Protein AF-A0A952NH79-F1 (afdb_monomer)

Foldseek 3Di:
DDDDDDDPPDDPPPPFPWDWDWDDDPFKIKIKIWGFADPDALVCLVVCQLPPPQWDWAAFPVNQWTKTKGDDPGTIIIMIMGGDDDPAWDDDPFWIKGKGFLVRCVVSRGNPVSQVFRKDKDADPQGWIKIWHDDDRIIIIITGGD

Mean predicted aligned error: 7.77 Å

Radius of gyration: 17.88 Å; Cα contacts (8 Å, |Δi|>4): 304; chains: 1; bounding box: 33×71×34 Å

Solvent-accessible surface area (backbone atoms only — not comparable to full-atom values): 8262 Å² total; per-residue (Å²): 139,89,82,86,82,81,81,80,76,76,80,80,76,76,70,73,66,43,47,43,45,55,46,69,50,96,74,32,40,37,38,41,39,37,43,59,59,90,72,90,50,66,63,53,58,56,47,49,32,42,41,86,71,53,57,46,83,49,66,42,93,85,67,31,38,37,39,43,35,37,58,49,103,56,31,29,39,39,40,40,36,38,31,78,40,98,83,46,33,49,74,54,101,43,32,39,39,35,54,44,50,48,81,70,40,41,87,61,52,41,40,67,78,77,36,63,78,38,72,50,77,48,61,24,97,78,53,19,37,38,36,44,34,43,56,93,66,26,46,34,37,40,37,38,45,101

Nearest PDB structures (foldseek):
  7c5z-assembly1_A  TM=4.002E-01  e=7.287E-01  Sprivivirus cyprinus
  8co5-assembly1_A-2  TM=5.116E-01  e=2.486E+00  Agrobacterium fabrum str. C58
  6cbi-assembly2_B  TM=1.982E-01  e=1.458E+00  Homo sapiens

Structure (mmCIF, N/CA/C/O backbone):
data_AF-A0A952NH79-F1
#
_entry.id   AF-A0A952NH79-F1
#
loop_
_atom_site.group_PDB
_atom_site.id
_atom_site.type_symbol
_atom_site.label_atom_id
_atom_site.label_alt_id
_atom_site.label_comp_id
_atom_site.label_asym_id
_atom_site.label_entity_id
_atom_site.label_seq_id
_atom_site.pdbx_PDB_ins_code
_atom_site.Cartn_x
_atom_site.Cartn_y
_atom_site.Cartn_z
_atom_site.occupancy
_atom_site.B_iso_or_equiv
_atom_site.auth_seq_id
_atom_site.auth_comp_id
_atom_site.auth_asym_id
_atom_site.auth_atom_id
_atom_site.pdbx_PDB_model_num
ATOM 1 N N . MET A 1 1 ? 12.007 56.546 14.826 1.00 40.19 1 MET A N 1
ATOM 2 C CA . MET A 1 1 ? 11.303 56.083 13.611 1.00 40.19 1 MET A CA 1
ATOM 3 C C . MET A 1 1 ? 11.411 54.570 13.564 1.00 40.19 1 MET A C 1
ATOM 5 O O . MET A 1 1 ? 12.480 54.056 13.274 1.00 40.19 1 MET A O 1
ATOM 9 N N . LEU A 1 2 ? 10.345 53.880 13.973 1.00 46.44 2 LEU A N 1
ATOM 10 C CA . LEU A 1 2 ? 10.200 52.427 13.871 1.00 46.44 2 LEU A CA 1
ATOM 11 C C . LEU A 1 2 ? 9.514 52.133 12.535 1.00 46.44 2 LEU A C 1
ATOM 13 O O . LEU A 1 2 ? 8.420 52.645 12.311 1.00 46.44 2 LEU A O 1
ATOM 17 N N . LEU A 1 3 ? 10.115 51.311 11.678 1.00 45.19 3 LEU A N 1
ATOM 18 C CA . LEU A 1 3 ? 9.412 50.724 10.539 1.00 45.19 3 LEU A CA 1
ATOM 19 C C . LEU A 1 3 ? 9.881 49.274 10.367 1.00 45.19 3 LEU A C 1
ATOM 21 O O . LEU A 1 3 ? 10.777 48.973 9.587 1.00 45.19 3 LEU A O 1
ATOM 25 N N . SER A 1 4 ? 9.291 48.375 11.154 1.00 50.50 4 SER A N 1
ATOM 26 C CA . SER A 1 4 ? 9.427 46.931 10.965 1.00 50.50 4 SER A CA 1
ATOM 27 C C . SER A 1 4 ? 8.319 46.469 10.021 1.00 50.50 4 SER A C 1
ATOM 29 O O . SER A 1 4 ? 7.186 46.259 10.448 1.00 50.50 4 SER A O 1
ATOM 31 N N . ALA A 1 5 ? 8.627 46.346 8.730 1.00 52.06 5 ALA A N 1
ATOM 32 C CA . ALA A 1 5 ? 7.740 45.718 7.756 1.00 52.06 5 ALA A CA 1
ATOM 33 C C . ALA A 1 5 ? 7.937 44.195 7.812 1.00 52.06 5 ALA A C 1
ATOM 35 O O . ALA A 1 5 ? 8.909 43.659 7.283 1.00 52.06 5 ALA A O 1
ATOM 36 N N . LEU A 1 6 ? 7.027 43.501 8.497 1.00 58.16 6 LEU A N 1
ATOM 37 C CA . LEU A 1 6 ? 6.978 42.043 8.547 1.00 58.16 6 LEU A CA 1
ATOM 38 C C . LEU A 1 6 ? 6.268 41.540 7.279 1.00 58.16 6 LEU A C 1
ATOM 40 O O . LEU A 1 6 ? 5.043 41.584 7.181 1.00 58.16 6 LEU A O 1
ATOM 44 N N . VAL A 1 7 ? 7.036 41.105 6.282 1.00 53.62 7 VAL A N 1
ATOM 45 C CA . VAL A 1 7 ? 6.494 40.472 5.073 1.00 53.62 7 VAL A CA 1
ATOM 46 C C . VAL A 1 7 ? 6.122 39.032 5.425 1.00 53.62 7 VAL A C 1
ATOM 48 O O . VAL A 1 7 ? 6.985 38.159 5.492 1.00 53.62 7 VAL A O 1
ATOM 51 N N . LEU A 1 8 ? 4.834 38.771 5.661 1.00 53.53 8 LEU A N 1
ATOM 52 C CA . LEU A 1 8 ? 4.303 37.410 5.635 1.00 53.53 8 LEU A CA 1
ATOM 53 C C . LEU A 1 8 ? 4.282 36.934 4.179 1.00 53.53 8 LEU A C 1
ATOM 55 O O . LEU A 1 8 ? 3.337 37.200 3.438 1.00 53.53 8 LEU A O 1
ATOM 59 N N . VAL A 1 9 ? 5.331 36.226 3.765 1.00 57.19 9 VAL A N 1
ATOM 60 C CA . VAL A 1 9 ? 5.289 35.422 2.542 1.00 57.19 9 VAL A CA 1
ATOM 61 C C . VAL A 1 9 ? 4.359 34.248 2.831 1.00 57.19 9 VAL A C 1
ATOM 63 O O . VAL A 1 9 ? 4.720 33.305 3.533 1.00 57.19 9 VAL A O 1
ATOM 66 N N . GLY A 1 10 ? 3.118 34.360 2.359 1.00 49.06 10 GLY A N 1
ATOM 67 C CA . GLY A 1 10 ? 2.123 33.306 2.466 1.00 49.06 10 GLY A CA 1
ATOM 68 C C . GLY A 1 10 ? 2.631 32.048 1.774 1.00 49.06 10 GLY A C 1
ATOM 69 O O . GLY A 1 10 ? 2.805 32.030 0.557 1.00 49.06 10 GLY A O 1
ATOM 70 N N . ALA A 1 11 ? 2.861 30.992 2.550 1.00 49.56 11 ALA A N 1
ATOM 71 C CA . ALA A 1 11 ? 3.030 29.661 2.003 1.00 49.56 11 ALA A CA 1
ATOM 72 C C . ALA A 1 11 ? 1.713 29.282 1.315 1.00 49.56 11 ALA A C 1
ATOM 74 O O . ALA A 1 11 ? 0.723 28.964 1.976 1.00 49.56 11 ALA A O 1
ATOM 75 N N . GLN A 1 12 ? 1.679 29.355 -0.016 1.00 43.94 12 GLN A N 1
ATOM 76 C CA . GLN A 1 12 ? 0.630 28.706 -0.787 1.00 43.94 12 GLN A CA 1
ATOM 77 C C . GLN A 1 12 ? 0.847 27.202 -0.641 1.00 43.94 12 GLN A C 1
ATOM 79 O O . GLN A 1 12 ? 1.578 26.577 -1.404 1.00 43.94 12 GLN A O 1
ATOM 84 N N . ALA A 1 13 ? 0.253 26.626 0.402 1.00 44.41 13 ALA A N 1
ATOM 85 C CA . ALA A 1 13 ? 0.059 25.195 0.493 1.00 44.41 13 ALA A CA 1
ATOM 86 C C . ALA A 1 13 ? -0.925 24.815 -0.618 1.00 44.41 13 ALA A C 1
ATOM 88 O O . ALA A 1 13 ? -2.141 24.839 -0.430 1.00 44.41 13 ALA A O 1
ATOM 89 N N . PHE A 1 14 ? -0.396 24.518 -1.803 1.00 43.16 14 PHE A N 1
ATOM 90 C CA . PHE A 1 14 ? -1.133 23.770 -2.806 1.00 43.16 14 PHE A CA 1
ATOM 91 C C . PHE A 1 14 ? -1.370 22.387 -2.207 1.00 43.16 14 PHE A C 1
ATOM 93 O O . PHE A 1 14 ? -0.505 21.516 -2.243 1.00 43.16 14 PHE A O 1
ATOM 100 N N . ALA A 1 15 ? -2.521 22.224 -1.555 1.00 45.47 15 ALA A N 1
ATOM 101 C CA . ALA A 1 15 ? -2.996 20.918 -1.154 1.00 45.47 15 ALA A CA 1
ATOM 102 C C . ALA A 1 15 ? -3.092 20.084 -2.431 1.00 45.47 15 ALA A C 1
ATOM 104 O O . ALA A 1 15 ? -3.843 20.438 -3.344 1.00 45.47 15 ALA A O 1
ATOM 105 N N . ALA A 1 16 ? -2.304 19.014 -2.510 1.00 51.41 16 ALA A N 1
ATOM 106 C CA . ALA A 1 16 ? -2.517 17.996 -3.517 1.00 51.41 16 ALA A CA 1
ATOM 107 C C . ALA A 1 16 ? -4.007 17.621 -3.488 1.00 51.41 16 ALA A C 1
ATOM 109 O O . ALA A 1 16 ? -4.595 17.465 -2.412 1.00 51.41 16 ALA A O 1
ATOM 110 N N . TRP A 1 17 ? -4.643 17.575 -4.660 1.00 61.34 17 TRP A N 1
ATOM 111 C CA . TRP A 1 17 ? -6.037 17.152 -4.821 1.00 61.34 17 TRP A CA 1
ATOM 112 C C . TRP A 1 17 ? -6.144 15.639 -4.623 1.00 61.34 17 TRP A C 1
ATOM 114 O O . TRP A 1 17 ? -6.557 14.890 -5.506 1.00 61.34 17 TRP A O 1
ATOM 124 N N . ASP A 1 18 ? -5.736 15.188 -3.449 1.00 67.88 18 ASP A N 1
ATOM 125 C CA . ASP A 1 18 ? -5.820 13.801 -3.062 1.00 67.88 18 ASP A CA 1
ATOM 126 C C . ASP A 1 18 ? -7.251 13.536 -2.653 1.00 67.88 18 ASP A C 1
ATOM 128 O O . ASP A 1 18 ? -7.745 14.060 -1.649 1.00 67.88 18 ASP A O 1
ATOM 132 N N . SER A 1 19 ? -7.933 12.682 -3.402 1.00 84.00 19 SER A N 1
ATOM 133 C CA . SER A 1 19 ? -9.157 12.092 -2.889 1.00 84.00 19 SER A CA 1
ATOM 134 C C . SER A 1 19 ? -8.787 10.762 -2.252 1.00 84.00 19 SER A C 1
ATOM 136 O O . SER A 1 19 ? -8.612 9.777 -2.966 1.00 84.00 19 SER A O 1
ATOM 138 N N . VAL A 1 20 ? -8.669 10.725 -0.924 1.00 93.31 20 VAL A N 1
ATOM 139 C CA . VAL A 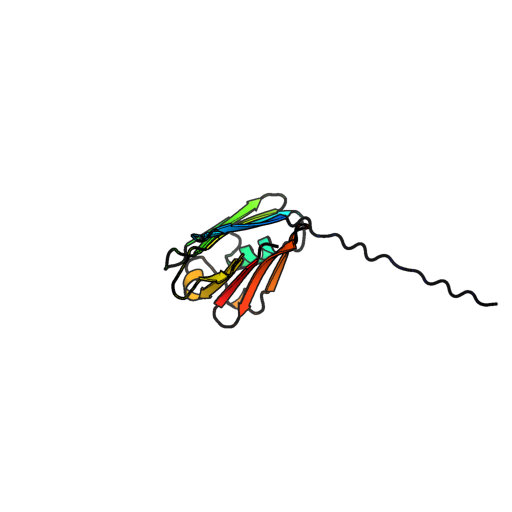1 20 ? -8.709 9.467 -0.165 1.00 93.31 20 VAL A CA 1
ATOM 140 C C . VAL A 1 20 ? -10.112 9.257 0.396 1.00 93.31 20 VAL A C 1
ATOM 142 O O . VAL A 1 20 ? -10.743 10.197 0.875 1.00 93.31 20 VAL A O 1
ATOM 145 N N . ALA A 1 21 ? -10.618 8.032 0.337 1.00 94.62 21 ALA A N 1
ATOM 146 C CA . ALA A 1 21 ? -11.867 7.641 0.975 1.00 94.62 21 ALA A CA 1
ATOM 147 C C . ALA A 1 21 ? -11.688 6.289 1.660 1.00 94.62 21 ALA A C 1
ATOM 149 O O . ALA A 1 21 ? -11.322 5.308 1.011 1.00 94.62 21 ALA A O 1
ATOM 150 N N . VAL A 1 22 ? -11.970 6.237 2.964 1.00 95.56 22 VAL A N 1
ATOM 151 C CA . VAL A 1 22 ? -11.910 5.000 3.750 1.00 95.56 22 VAL A CA 1
ATOM 152 C C . VAL A 1 22 ? -13.332 4.525 4.036 1.00 95.56 22 VAL A C 1
ATOM 154 O O . VAL A 1 22 ? -14.147 5.218 4.661 1.00 95.56 22 VAL A O 1
ATOM 157 N N . PHE A 1 23 ? -13.640 3.318 3.577 1.00 95.00 23 PHE A N 1
ATOM 158 C CA . PHE A 1 23 ? -14.897 2.624 3.812 1.00 95.00 23 PHE A CA 1
ATOM 159 C C . PHE A 1 23 ? -14.655 1.487 4.792 1.00 95.00 23 PHE A C 1
ATOM 161 O O . PHE A 1 23 ? -14.002 0.499 4.464 1.00 95.00 23 PHE A O 1
ATOM 168 N N . HIS A 1 24 ? -15.216 1.630 5.987 1.00 93.06 24 HIS A N 1
ATOM 169 C CA . HIS A 1 24 ? -15.124 0.625 7.033 1.00 93.06 24 HIS A CA 1
ATOM 170 C C . HIS A 1 24 ? -16.412 -0.198 7.123 1.00 93.06 24 HIS A C 1
ATOM 172 O O . HIS A 1 24 ? -17.524 0.353 7.114 1.00 93.06 24 HIS A O 1
ATOM 178 N N . ARG A 1 25 ? -16.247 -1.514 7.233 1.00 90.88 25 ARG A N 1
ATOM 179 C CA . ARG A 1 25 ? -17.260 -2.500 7.608 1.00 90.88 25 ARG A CA 1
ATOM 180 C C . ARG A 1 25 ? -16.601 -3.580 8.485 1.00 90.88 25 ARG A C 1
ATOM 182 O O . ARG A 1 25 ? -15.400 -3.809 8.325 1.00 90.88 25 ARG A O 1
ATOM 189 N N . PRO A 1 26 ? -17.354 -4.277 9.354 1.00 87.62 26 PRO A N 1
ATOM 190 C CA . PRO A 1 26 ? -16.810 -5.382 10.150 1.00 87.62 26 PRO A CA 1
ATOM 191 C C . PRO A 1 26 ? -16.114 -6.4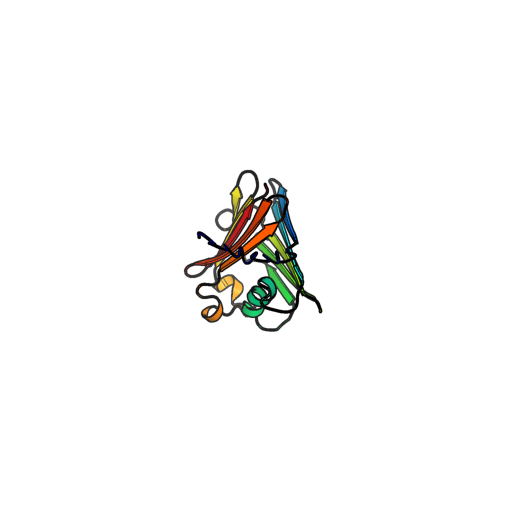57 9.303 1.00 87.62 26 PRO A C 1
ATOM 193 O O . PRO A 1 26 ? -15.099 -7.012 9.706 1.00 87.62 26 PRO A O 1
ATOM 196 N N . GLU A 1 27 ? -16.636 -6.718 8.106 1.00 91.06 27 GLU A N 1
ATOM 197 C CA . GLU A 1 27 ? -16.148 -7.753 7.199 1.00 91.06 27 GLU A CA 1
ATOM 198 C C . GLU A 1 27 ? -15.088 -7.277 6.196 1.00 91.06 27 GLU A C 1
ATOM 200 O O . GLU A 1 27 ? -14.519 -8.107 5.488 1.00 91.06 27 GLU A O 1
ATOM 205 N N . LYS A 1 28 ? -14.835 -5.963 6.078 1.00 93.69 28 LYS A N 1
ATOM 206 C CA . LYS A 1 28 ? -13.823 -5.412 5.158 1.00 93.69 28 LYS A CA 1
ATOM 207 C C . LYS A 1 28 ? -13.517 -3.935 5.391 1.00 93.69 28 LYS A C 1
ATOM 209 O O . LYS A 1 28 ? -14.399 -3.139 5.707 1.00 93.69 28 LYS A O 1
ATOM 214 N N . ASN A 1 29 ? -12.287 -3.544 5.078 1.00 95.50 29 ASN A N 1
ATOM 215 C CA . ASN A 1 29 ? -11.921 -2.149 4.859 1.00 95.50 29 ASN A CA 1
ATOM 216 C C . ASN A 1 29 ? -11.564 -1.945 3.385 1.00 95.50 29 ASN A C 1
ATOM 218 O O . ASN A 1 29 ? -10.839 -2.747 2.798 1.00 95.50 29 ASN A O 1
ATOM 222 N N . ILE A 1 30 ? -12.079 -0.876 2.783 1.00 97.19 30 ILE A N 1
ATOM 223 C CA . ILE A 1 30 ? -11.723 -0.469 1.422 1.00 97.19 30 ILE A CA 1
ATOM 224 C C . ILE A 1 30 ? -11.191 0.954 1.478 1.00 97.19 30 ILE A C 1
ATOM 226 O O . ILE A 1 30 ? -11.827 1.827 2.066 1.00 97.19 30 ILE A O 1
ATOM 230 N N . VAL A 1 31 ? -10.048 1.185 0.846 1.00 97.38 31 VAL A N 1
ATOM 231 C CA . VAL A 1 31 ? -9.462 2.510 0.678 1.00 97.38 31 VAL A CA 1
ATOM 232 C C . VAL A 1 31 ? -9.381 2.817 -0.805 1.00 97.38 31 VAL A C 1
ATOM 234 O O . VAL A 1 31 ? -8.813 2.041 -1.570 1.00 97.38 31 VAL A O 1
ATOM 237 N N . LEU A 1 32 ? -9.962 3.943 -1.202 1.00 96.75 32 LEU A N 1
ATOM 238 C CA . LEU A 1 32 ? -9.842 4.489 -2.549 1.00 96.75 32 LEU A CA 1
ATOM 239 C C . LEU A 1 32 ? -8.949 5.715 -2.489 1.00 96.75 32 LEU A C 1
ATOM 241 O O . LEU A 1 32 ? -9.176 6.585 -1.649 1.00 96.75 32 LEU A O 1
ATOM 245 N N . ILE A 1 33 ? -7.963 5.782 -3.373 1.00 95.12 33 ILE A N 1
ATOM 246 C CA . ILE A 1 33 ? -7.073 6.930 -3.512 1.00 95.12 33 ILE A CA 1
ATOM 247 C C . ILE A 1 33 ? -7.060 7.313 -4.979 1.00 95.12 33 ILE A C 1
ATOM 249 O O . ILE A 1 33 ? -6.775 6.470 -5.823 1.00 95.12 33 ILE A O 1
ATOM 253 N N . ASN A 1 34 ? -7.345 8.574 -5.272 1.00 92.31 34 ASN A N 1
ATOM 254 C CA . ASN A 1 34 ? -7.033 9.160 -6.566 1.00 92.31 34 ASN A CA 1
ATOM 255 C C . ASN A 1 34 ? -6.125 10.354 -6.334 1.00 92.31 34 ASN A C 1
ATOM 257 O O . ASN A 1 34 ? -6.402 11.194 -5.475 1.00 92.31 34 ASN A O 1
ATOM 261 N N . GLU A 1 35 ? -5.067 10.414 -7.123 1.00 90.88 35 GLU A N 1
ATOM 262 C CA . GLU A 1 35 ? -4.117 11.509 -7.142 1.00 90.88 35 GLU A CA 1
ATOM 263 C C . GLU A 1 35 ? -4.077 12.058 -8.566 1.00 90.88 35 GLU A C 1
ATOM 265 O O . GLU A 1 35 ? -3.975 11.294 -9.527 1.00 90.88 35 GLU A O 1
ATOM 270 N N . ARG A 1 36 ? -4.208 13.377 -8.714 1.00 88.12 36 ARG A N 1
ATOM 271 C CA . ARG A 1 36 ? -4.128 14.066 -10.006 1.00 88.12 36 ARG A CA 1
ATOM 272 C C . ARG A 1 36 ? -2.966 15.041 -10.007 1.00 88.12 36 ARG A C 1
ATOM 274 O O . ARG A 1 36 ? -2.708 15.691 -8.996 1.00 88.1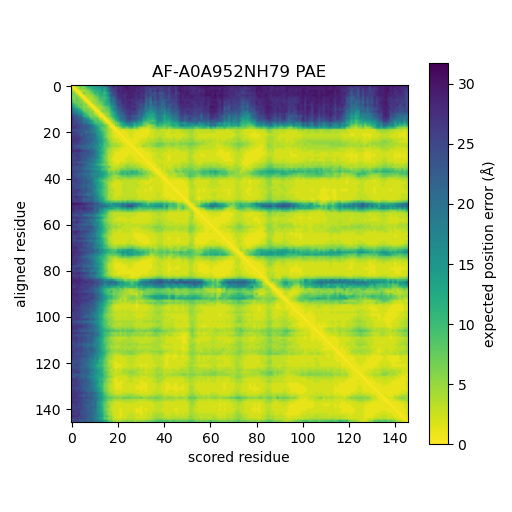2 36 ARG A O 1
ATOM 281 N N . GLY A 1 37 ? -2.316 15.184 -11.155 1.00 84.06 37 GLY A N 1
ATOM 282 C CA . GLY A 1 37 ? -1.223 16.130 -11.354 1.00 84.06 37 GLY A CA 1
ATOM 283 C C . GLY A 1 37 ? -0.156 15.594 -12.299 1.00 84.06 37 GLY A C 1
ATOM 284 O O . GLY A 1 37 ? -0.335 14.567 -12.947 1.00 84.06 37 GLY A O 1
ATOM 285 N N . THR A 1 38 ? 0.956 16.321 -12.390 1.00 74.38 38 THR A N 1
ATOM 286 C CA . THR A 1 38 ? 2.006 16.057 -13.387 1.00 74.38 38 THR A CA 1
ATOM 287 C C . THR A 1 38 ? 3.385 15.813 -12.784 1.00 74.38 38 THR A C 1
ATOM 289 O O . THR A 1 38 ? 4.284 15.384 -13.497 1.00 74.38 38 THR A O 1
ATOM 292 N N . THR A 1 39 ? 3.594 16.105 -11.497 1.00 76.94 39 THR A N 1
ATOM 293 C CA . THR A 1 39 ? 4.905 15.989 -10.843 1.00 76.94 39 THR A CA 1
ATOM 294 C C . THR A 1 39 ? 4.774 15.442 -9.424 1.00 76.94 39 THR A C 1
ATOM 296 O O . THR A 1 39 ? 3.833 15.773 -8.708 1.00 76.94 39 THR A O 1
ATOM 299 N N . ASN A 1 40 ? 5.744 14.613 -9.019 1.00 79.38 40 ASN A N 1
ATOM 300 C CA . ASN A 1 40 ? 5.891 14.068 -7.661 1.00 79.38 40 ASN A CA 1
ATOM 301 C C . ASN A 1 40 ? 4.633 13.378 -7.099 1.00 79.38 40 ASN A C 1
ATOM 303 O O . ASN A 1 40 ? 4.327 13.507 -5.913 1.00 79.38 40 ASN A O 1
ATOM 307 N N . LEU A 1 41 ? 3.914 12.634 -7.944 1.00 88.75 41 LEU A N 1
ATOM 308 C CA . LEU A 1 41 ? 2.712 11.911 -7.536 1.00 88.75 41 LEU A CA 1
ATOM 309 C C . LEU A 1 41 ? 3.089 10.680 -6.700 1.00 88.75 41 LEU A C 1
ATOM 311 O O . LEU A 1 41 ? 3.787 9.777 -7.165 1.00 88.75 41 LEU A O 1
ATOM 315 N N . ARG A 1 42 ? 2.624 10.631 -5.450 1.00 92.44 42 ARG A N 1
ATOM 316 C CA . ARG A 1 42 ? 2.918 9.551 -4.494 1.00 92.44 42 ARG A CA 1
ATOM 317 C C . ARG A 1 42 ? 2.414 8.195 -4.972 1.00 92.44 42 ARG A C 1
ATOM 319 O O . ARG A 1 42 ? 3.110 7.203 -4.776 1.00 92.44 42 ARG A O 1
ATOM 326 N N . LEU A 1 43 ? 1.241 8.130 -5.602 1.00 91.94 43 LEU A N 1
ATOM 327 C CA . LEU A 1 43 ? 0.713 6.888 -6.167 1.00 91.94 43 LEU A CA 1
ATOM 328 C C . LEU A 1 43 ? 1.520 6.415 -7.376 1.00 91.94 43 LEU A C 1
ATOM 330 O O . LEU A 1 43 ? 1.702 5.211 -7.538 1.00 91.94 43 LEU A O 1
ATOM 334 N N . GLN A 1 44 ? 2.042 7.332 -8.194 1.00 90.44 44 GLN A N 1
ATOM 335 C CA . GLN A 1 44 ? 2.953 6.960 -9.280 1.00 90.44 44 GLN A CA 1
ATOM 336 C C . GLN A 1 44 ? 4.273 6.437 -8.725 1.00 90.44 44 GLN A C 1
ATOM 338 O O . GLN A 1 44 ? 4.766 5.421 -9.200 1.00 90.44 44 GLN A O 1
ATOM 343 N N . ASN A 1 45 ? 4.806 7.072 -7.678 1.00 91.06 45 ASN A N 1
ATOM 344 C CA . ASN A 1 45 ? 6.007 6.596 -6.992 1.00 91.06 45 ASN A CA 1
ATOM 345 C C . ASN A 1 45 ? 5.790 5.209 -6.366 1.00 91.06 45 ASN A C 1
ATOM 347 O O . ASN A 1 45 ? 6.667 4.358 -6.470 1.00 91.06 45 ASN A O 1
ATOM 351 N N . TRP A 1 46 ? 4.615 4.964 -5.773 1.00 92.88 46 TRP A N 1
ATOM 352 C CA . TRP A 1 46 ? 4.202 3.642 -5.291 1.00 92.88 46 TRP A CA 1
ATOM 353 C C . TRP A 1 46 ? 4.160 2.611 -6.425 1.00 92.88 46 TRP A C 1
ATOM 355 O O . TRP A 1 46 ? 4.750 1.542 -6.309 1.00 92.88 46 TRP A O 1
ATOM 365 N N . LEU A 1 47 ? 3.506 2.939 -7.541 1.00 92.56 47 LEU A N 1
ATOM 366 C CA . LEU A 1 47 ? 3.414 2.061 -8.708 1.00 92.56 47 LEU A CA 1
ATOM 367 C C . LEU A 1 47 ? 4.779 1.771 -9.330 1.00 92.56 47 LEU A C 1
ATOM 369 O O . LEU A 1 47 ? 5.028 0.643 -9.741 1.00 92.56 47 LEU A O 1
ATOM 373 N N . ALA A 1 48 ? 5.680 2.752 -9.332 1.00 91.50 48 ALA A N 1
ATOM 374 C CA . ALA A 1 48 ? 7.026 2.599 -9.859 1.00 91.50 48 ALA A CA 1
ATOM 375 C C . ALA A 1 48 ? 7.866 1.575 -9.076 1.00 91.50 48 ALA A C 1
ATOM 377 O O . ALA A 1 48 ? 8.851 1.079 -9.626 1.00 91.50 48 ALA A O 1
ATOM 378 N N . LEU A 1 49 ? 7.480 1.225 -7.838 1.00 92.81 49 LEU A N 1
ATOM 379 C CA . LEU A 1 49 ? 8.081 0.109 -7.097 1.00 92.81 49 LEU A CA 1
ATOM 380 C C . LEU A 1 49 ? 7.779 -1.248 -7.741 1.00 92.81 49 LEU A C 1
ATOM 382 O O 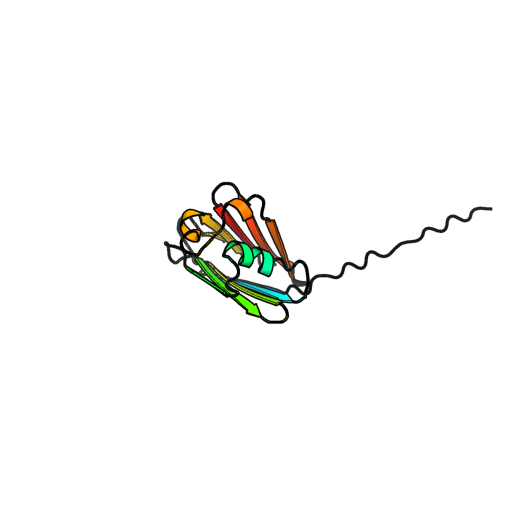. LEU A 1 49 ? 8.519 -2.186 -7.501 1.00 92.81 49 LEU A O 1
ATOM 386 N N . PHE A 1 50 ? 6.734 -1.361 -8.562 1.00 92.50 50 PHE A N 1
ATOM 387 C CA . PHE A 1 50 ? 6.348 -2.579 -9.287 1.00 92.50 50 PHE A CA 1
ATOM 388 C C . PHE A 1 50 ? 6.772 -2.533 -10.768 1.00 92.50 50 PHE A C 1
ATOM 390 O O . PHE A 1 50 ? 6.309 -3.328 -11.586 1.00 92.50 50 PHE A O 1
ATOM 397 N N . GLY A 1 51 ? 7.633 -1.575 -11.133 1.00 86.19 51 GLY A N 1
ATOM 398 C CA . GLY A 1 51 ? 8.042 -1.301 -12.510 1.00 86.19 51 GLY A CA 1
ATOM 399 C C . GLY A 1 51 ? 7.184 -0.240 -13.212 1.00 86.19 51 GLY A C 1
ATOM 400 O O . GLY A 1 51 ? 6.369 0.447 -12.604 1.00 86.19 51 GLY A O 1
ATOM 401 N N . GLU A 1 52 ? 7.384 -0.072 -14.520 1.00 68.06 52 GLU A N 1
ATOM 402 C CA . GLU A 1 52 ? 6.753 0.999 -15.316 1.00 68.06 52 GLU A CA 1
ATOM 403 C C . GLU A 1 52 ? 5.390 0.610 -15.916 1.00 68.06 52 GLU A C 1
ATOM 405 O O . GLU A 1 52 ? 4.843 1.331 -16.747 1.00 68.06 52 GLU A O 1
ATOM 410 N N . ALA A 1 53 ? 4.817 -0.526 -15.504 1.00 64.31 53 ALA A N 1
ATOM 411 C CA . ALA A 1 53 ? 3.701 -1.179 -16.196 1.00 64.31 53 ALA A CA 1
ATOM 412 C C . ALA A 1 53 ? 2.380 -0.385 -16.213 1.00 64.31 53 ALA A C 1
ATOM 414 O O . ALA A 1 53 ? 1.414 -0.812 -16.842 1.00 64.31 53 ALA A O 1
ATOM 415 N N . GLY A 1 54 ? 2.298 0.757 -15.530 1.00 73.50 54 GLY A N 1
ATOM 416 C CA . GLY A 1 54 ? 1.122 1.626 -15.538 1.00 73.50 54 GLY A CA 1
ATOM 417 C C . GLY A 1 54 ? -0.111 1.052 -14.834 1.00 73.50 54 GLY A C 1
ATOM 418 O O . GLY A 1 54 ? -1.007 1.816 -14.506 1.00 73.50 54 GLY A O 1
ATOM 419 N N . CYS A 1 55 ? -0.154 -0.247 -14.541 1.00 87.12 55 CYS A N 1
ATOM 420 C CA . CYS A 1 55 ? -1.244 -0.934 -13.859 1.00 87.12 55 CYS A CA 1
ATOM 421 C C . CYS A 1 55 ? -0.679 -1.973 -12.882 1.00 87.12 55 CYS A C 1
ATOM 423 O O . CYS A 1 55 ? 0.286 -2.664 -13.202 1.00 87.12 55 CYS A O 1
ATOM 425 N N . LEU A 1 56 ? -1.308 -2.117 -11.716 1.00 92.56 56 LEU A N 1
ATOM 426 C CA . LEU A 1 56 ? -0.992 -3.146 -10.723 1.00 92.56 56 LEU A CA 1
ATOM 427 C C . LEU A 1 56 ? -2.281 -3.862 -10.324 1.00 92.56 56 LEU A C 1
ATOM 429 O O . LEU A 1 56 ? -3.206 -3.230 -9.826 1.00 92.56 56 LEU A O 1
ATOM 433 N N . GLU A 1 57 ? -2.312 -5.181 -10.484 1.00 93.94 57 GLU A N 1
ATOM 434 C CA . GLU A 1 57 ? -3.332 -6.055 -9.901 1.00 93.94 57 GLU A CA 1
ATOM 435 C C . GLU A 1 57 ? -2.629 -7.076 -9.012 1.00 93.94 57 GLU A C 1
ATOM 437 O O . GLU A 1 57 ? -1.947 -7.979 -9.492 1.00 93.94 57 GLU A O 1
ATOM 442 N N . PHE A 1 58 ? -2.795 -6.920 -7.705 1.00 93.81 58 PHE A N 1
ATOM 443 C CA . PHE A 1 58 ? -2.178 -7.760 -6.692 1.00 93.81 58 PHE A CA 1
ATOM 444 C C . PHE A 1 58 ? -3.243 -8.378 -5.785 1.00 93.81 58 PHE A C 1
ATOM 446 O O . PHE A 1 58 ? -4.201 -7.717 -5.367 1.00 93.81 58 PHE A O 1
ATOM 453 N N . LEU A 1 59 ? -3.036 -9.646 -5.441 1.00 93.38 59 LEU A N 1
ATOM 454 C CA . LEU A 1 59 ? -3.771 -10.372 -4.415 1.00 93.38 59 LEU A CA 1
ATOM 455 C C . LEU A 1 59 ? -2.745 -11.086 -3.532 1.00 93.38 59 LEU A C 1
ATOM 457 O O . LEU A 1 59 ? -1.916 -11.828 -4.054 1.00 93.38 59 LEU A O 1
ATOM 461 N N . SER A 1 60 ? -2.803 -10.862 -2.218 1.00 91.00 60 SER A N 1
ATOM 462 C CA . SER A 1 60 ? -1.927 -11.547 -1.263 1.00 91.00 60 SER A CA 1
ATOM 463 C C . SER A 1 60 ? -2.122 -13.059 -1.328 1.00 91.00 60 SER A C 1
ATOM 465 O O . SER A 1 60 ? -3.203 -13.545 -1.669 1.00 91.00 60 SER A O 1
ATOM 467 N N . ASN A 1 61 ? -1.098 -13.813 -0.925 1.00 88.50 61 ASN A N 1
ATOM 468 C CA . ASN A 1 61 ? -1.163 -15.276 -0.872 1.00 88.50 61 ASN A CA 1
ATOM 469 C C . ASN A 1 61 ? -2.314 -15.778 0.021 1.00 88.50 61 ASN A C 1
ATOM 471 O O . ASN A 1 61 ? -2.944 -16.789 -0.278 1.00 88.50 61 ASN A O 1
ATOM 475 N N . ALA A 1 62 ? -2.632 -15.037 1.087 1.00 87.44 62 ALA A N 1
ATOM 476 C CA . ALA A 1 62 ? -3.756 -15.318 1.979 1.00 87.44 62 ALA A CA 1
ATOM 477 C C . ALA A 1 62 ? -5.128 -14.868 1.425 1.00 87.44 62 ALA A C 1
ATOM 479 O O . ALA A 1 62 ? -6.162 -15.167 2.021 1.00 87.44 62 ALA A O 1
ATOM 480 N N . GLY A 1 63 ? -5.169 -14.137 0.304 1.00 90.31 63 GLY A N 1
ATOM 481 C CA . GLY A 1 63 ? -6.396 -13.633 -0.327 1.00 90.31 63 GLY A CA 1
ATOM 482 C C . GLY A 1 63 ? -7.101 -12.500 0.434 1.00 90.31 63 GLY A C 1
ATOM 483 O O . GLY A 1 63 ? -8.188 -12.054 0.044 1.00 90.31 63 GLY A O 1
ATOM 484 N N . ASP A 1 64 ? -6.491 -12.025 1.516 1.00 92.75 64 ASP A N 1
ATOM 485 C CA . ASP A 1 64 ? -7.033 -11.047 2.453 1.00 92.75 64 ASP A CA 1
ATOM 486 C C . ASP A 1 64 ? -6.677 -9.599 2.099 1.00 92.75 64 ASP A C 1
ATOM 488 O O . ASP A 1 64 ? -7.340 -8.682 2.581 1.00 92.75 64 ASP A O 1
ATOM 492 N N . VAL A 1 65 ? -5.700 -9.378 1.217 1.00 94.25 65 VAL A N 1
ATOM 493 C CA . VAL A 1 65 ? -5.350 -8.056 0.695 1.00 94.25 65 VAL A CA 1
ATOM 494 C C . VAL A 1 65 ? -5.398 -8.071 -0.824 1.00 94.25 65 VAL A C 1
ATOM 496 O O . VAL A 1 65 ? -4.697 -8.841 -1.472 1.00 94.25 65 VAL A O 1
ATOM 499 N N . LYS A 1 66 ? -6.219 -7.194 -1.406 1.00 95.50 66 LYS A N 1
ATOM 500 C CA . LYS A 1 66 ? -6.235 -6.924 -2.848 1.00 95.50 66 LYS A CA 1
ATOM 501 C C . LYS A 1 66 ? -5.858 -5.471 -3.104 1.00 95.50 66 LYS A C 1
ATOM 503 O O . LYS A 1 66 ? -6.442 -4.579 -2.490 1.00 95.50 66 LYS A O 1
ATOM 508 N N . ILE A 1 67 ? -4.949 -5.248 -4.046 1.00 96.38 67 ILE A N 1
ATOM 509 C CA . ILE A 1 67 ? -4.540 -3.920 -4.508 1.00 96.38 67 ILE A CA 1
ATOM 510 C C . ILE A 1 67 ? -4.770 -3.862 -6.015 1.00 96.38 67 ILE A C 1
ATOM 512 O O . ILE A 1 67 ? -4.314 -4.731 -6.748 1.00 96.38 67 ILE A O 1
ATOM 516 N N . SER A 1 68 ? -5.510 -2.856 -6.460 1.00 96.31 68 SER A N 1
ATOM 517 C CA . SER A 1 68 ? -5.780 -2.589 -7.872 1.00 96.31 68 SER A CA 1
ATOM 518 C C . SER A 1 68 ? -5.445 -1.133 -8.136 1.00 96.31 68 SER A C 1
ATOM 520 O O . SER A 1 68 ? -6.016 -0.256 -7.490 1.00 96.31 68 SER A O 1
ATOM 522 N N . CYS A 1 69 ? -4.504 -0.870 -9.030 1.00 94.75 69 CYS A N 1
ATOM 523 C CA . CYS A 1 69 ? -4.057 0.473 -9.354 1.00 94.75 69 CYS A CA 1
ATOM 524 C C . CYS A 1 69 ? -3.921 0.656 -10.862 1.00 94.75 69 CYS A C 1
ATOM 526 O O . CYS A 1 69 ? -3.544 -0.273 -11.576 1.00 94.75 69 CYS A O 1
ATOM 528 N N . ALA A 1 70 ? -4.156 1.879 -11.323 1.00 91.69 70 ALA A N 1
ATOM 529 C CA . ALA A 1 70 ? -3.952 2.280 -12.705 1.00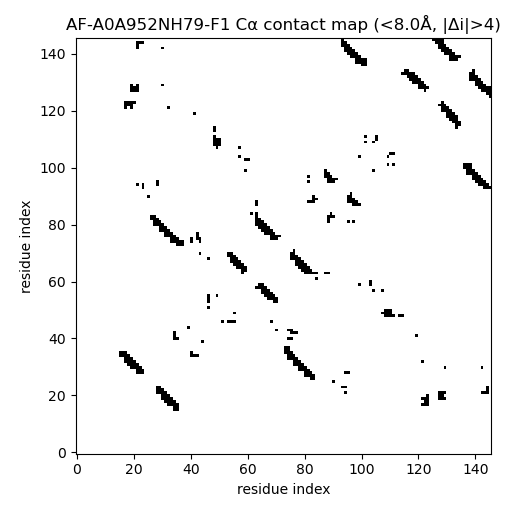 91.69 70 ALA A CA 1
ATOM 530 C C . ALA A 1 70 ? -3.423 3.715 -12.780 1.00 91.69 70 ALA A C 1
ATOM 532 O O . ALA A 1 70 ? -3.882 4.606 -12.059 1.00 91.69 70 ALA A O 1
ATOM 533 N N . ASN A 1 71 ? -2.489 3.934 -13.696 1.00 86.31 71 ASN A N 1
ATOM 534 C CA . ASN A 1 71 ? -2.098 5.237 -14.196 1.00 86.31 71 ASN A CA 1
ATOM 535 C C . ASN A 1 71 ? -3.089 5.653 -15.280 1.00 86.31 71 ASN A C 1
ATOM 537 O O . ASN A 1 71 ? -3.427 4.890 -16.183 1.00 86.31 71 ASN A O 1
ATOM 541 N N . VAL A 1 72 ? -3.539 6.892 -15.190 1.00 75.88 72 VAL A N 1
ATOM 542 C CA . VAL A 1 72 ? -4.315 7.578 -16.219 1.00 75.88 72 VAL A CA 1
ATOM 543 C C . VAL A 1 72 ? -3.518 8.802 -16.666 1.00 75.88 72 VAL A C 1
ATOM 545 O O . VAL A 1 72 ? -2.641 9.264 -15.944 1.00 75.88 72 VAL A O 1
ATOM 548 N N . ASN A 1 73 ? -3.802 9.349 -17.849 1.00 71.44 73 ASN A N 1
ATOM 549 C CA . ASN A 1 73 ? -2.988 10.421 -18.451 1.00 71.44 73 ASN A CA 1
ATOM 550 C C . ASN A 1 73 ? -2.726 11.634 -17.530 1.00 71.44 73 ASN A C 1
ATOM 552 O O . ASN A 1 73 ? -1.731 12.326 -17.704 1.00 71.44 73 ASN A O 1
ATOM 556 N N . GLU A 1 74 ? -3.601 11.887 -16.553 1.00 80.25 74 GLU A N 1
ATOM 557 C CA . GLU A 1 74 ? -3.532 13.042 -15.646 1.00 80.25 74 GLU A CA 1
ATOM 558 C C . GLU A 1 74 ? -3.377 12.650 -14.161 1.00 80.25 74 GLU A C 1
ATOM 560 O O . GLU A 1 74 ? -3.634 13.468 -13.271 1.00 80.25 74 GLU A O 1
ATOM 565 N N . GLY A 1 75 ? -3.013 11.398 -13.858 1.00 85.38 75 GLY A N 1
ATOM 566 C CA . GLY A 1 75 ? -2.881 10.948 -12.473 1.00 85.38 75 GLY A CA 1
ATOM 567 C C . GLY A 1 75 ? -2.845 9.437 -12.276 1.00 85.38 75 GLY A C 1
ATOM 568 O O . GLY A 1 75 ? -2.580 8.670 -13.197 1.00 85.38 75 GLY A O 1
ATOM 569 N N . SER A 1 76 ? -3.146 9.001 -11.059 1.00 90.69 76 SER A N 1
ATOM 570 C CA . SER A 1 76 ? -3.218 7.583 -10.703 1.00 90.69 76 SER A CA 1
ATOM 571 C C . SER A 1 76 ? -4.361 7.329 -9.736 1.00 90.69 76 SER A C 1
ATOM 573 O O . SER A 1 76 ? -4.687 8.169 -8.896 1.00 90.69 76 SER A O 1
ATOM 575 N N . GLY A 1 77 ? -4.965 6.152 -9.850 1.00 93.50 77 GLY A N 1
ATOM 576 C CA . GLY A 1 77 ? -5.993 5.670 -8.939 1.00 93.50 77 GLY A CA 1
ATOM 577 C C . GLY A 1 77 ? -5.600 4.318 -8.365 1.00 93.50 77 GLY A C 1
ATOM 578 O O . GLY A 1 77 ? -5.115 3.464 -9.101 1.00 93.50 77 GLY A O 1
ATOM 579 N N . CYS A 1 78 ? -5.828 4.117 -7.070 1.00 95.50 78 CYS A N 1
ATOM 580 C CA . CYS A 1 78 ? -5.629 2.845 -6.387 1.00 95.50 78 CYS A CA 1
ATOM 581 C C . CYS A 1 78 ? -6.828 2.495 -5.500 1.00 95.50 78 CYS A C 1
ATOM 583 O O . CYS A 1 78 ? -7.370 3.335 -4.779 1.00 95.50 78 CYS A O 1
ATOM 585 N N . THR A 1 79 ? -7.196 1.219 -5.510 1.00 97.62 79 THR A N 1
ATOM 586 C CA . THR A 1 79 ? -8.135 0.585 -4.590 1.00 97.62 79 THR A CA 1
ATOM 587 C C . THR A 1 79 ? -7.392 -0.447 -3.759 1.00 97.62 79 THR A C 1
ATOM 589 O O . THR A 1 79 ? -6.861 -1.418 -4.298 1.00 97.62 79 THR A O 1
ATOM 592 N N . PHE A 1 80 ? -7.415 -0.275 -2.442 1.00 97.75 80 PHE A N 1
ATOM 593 C CA . PHE A 1 80 ? -6.901 -1.238 -1.476 1.00 97.75 80 PHE A CA 1
ATOM 594 C C . PHE A 1 80 ? -8.085 -1.876 -0.760 1.00 97.75 80 PHE A C 1
ATOM 596 O O . PHE A 1 80 ? -8.936 -1.176 -0.209 1.00 97.75 80 PHE A O 1
ATOM 603 N N . ARG A 1 81 ? -8.164 -3.202 -0.764 1.00 97.12 81 ARG A N 1
ATOM 604 C CA . ARG A 1 81 ? -9.195 -3.963 -0.059 1.00 97.12 81 ARG A CA 1
ATOM 605 C C . ARG A 1 81 ? -8.525 -4.886 0.937 1.00 97.12 81 ARG A C 1
ATOM 607 O O . ARG A 1 81 ? -7.740 -5.738 0.540 1.00 97.12 81 ARG A O 1
ATOM 614 N N . PHE A 1 82 ? -8.933 -4.762 2.188 1.00 96.00 82 PHE A N 1
ATOM 615 C CA . PHE A 1 82 ? -8.486 -5.586 3.297 1.00 96.00 82 PHE A CA 1
ATOM 616 C C . PHE A 1 82 ? -9.677 -6.383 3.824 1.00 96.00 82 PHE A C 1
ATOM 618 O O . PHE A 1 82 ? -10.748 -5.816 4.065 1.00 96.00 82 PHE A O 1
ATOM 625 N N . LEU A 1 83 ? -9.502 -7.688 3.993 1.00 94.44 83 LEU A N 1
ATOM 626 C CA . LEU A 1 83 ? -10.417 -8.582 4.696 1.00 94.44 83 LEU A CA 1
ATOM 627 C C . LEU A 1 83 ? -9.844 -8.936 6.072 1.00 94.44 83 LEU A C 1
ATOM 629 O O . LEU A 1 83 ? -8.626 -8.888 6.247 1.00 94.44 83 LEU A O 1
ATOM 633 N N . PRO A 1 84 ? -10.686 -9.313 7.044 1.00 87.31 84 PRO A N 1
ATOM 634 C CA . PRO A 1 84 ? -10.213 -9.894 8.289 1.00 87.31 84 PRO A CA 1
ATOM 635 C C . PRO A 1 84 ? -9.308 -11.097 8.001 1.00 87.31 84 PRO A C 1
ATOM 637 O O . PRO A 1 84 ? -9.707 -12.026 7.301 1.00 87.31 84 PRO A O 1
ATOM 640 N N . GLY A 1 85 ? -8.091 -11.057 8.532 1.00 72.50 85 GLY A N 1
ATOM 641 C CA . GLY A 1 85 ? -7.097 -12.124 8.448 1.00 72.50 85 GLY A CA 1
ATOM 642 C C . GLY A 1 85 ? -6.453 -12.307 9.819 1.00 72.50 85 GLY A C 1
ATOM 643 O O . GLY A 1 85 ? -6.446 -11.379 10.626 1.00 72.50 85 GLY A O 1
ATOM 644 N N . THR A 1 86 ? -5.951 -13.502 10.121 1.00 60.53 86 THR A N 1
ATOM 645 C CA . THR A 1 86 ? -5.490 -13.841 11.479 1.00 60.53 86 THR A CA 1
ATOM 646 C C . THR A 1 86 ? -4.191 -13.137 11.883 1.00 60.53 86 THR A C 1
ATOM 648 O O . THR A 1 86 ? -3.984 -12.923 13.074 1.00 60.53 86 THR A O 1
ATOM 651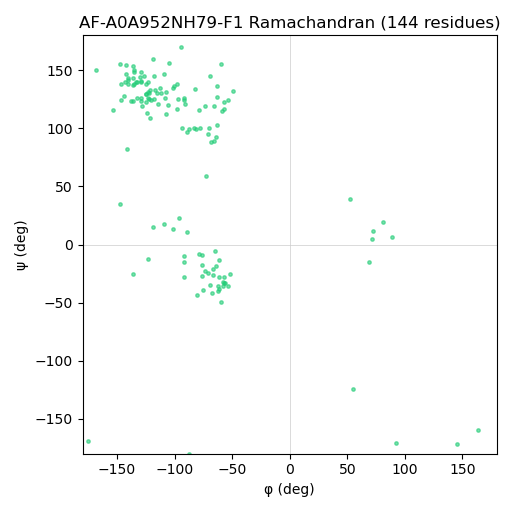 N N . GLU A 1 87 ? -3.342 -12.724 10.929 1.00 63.97 87 GLU A N 1
ATOM 652 C CA . GLU A 1 87 ? -2.036 -12.103 11.233 1.00 63.97 87 GLU A CA 1
ATOM 653 C C . GLU A 1 87 ? -1.680 -10.866 10.390 1.00 63.97 87 GLU A C 1
ATOM 655 O O . GLU A 1 87 ? -0.922 -10.004 10.847 1.00 63.97 87 GLU A O 1
ATOM 660 N N . THR A 1 88 ? -2.236 -10.758 9.182 1.00 76.12 88 THR A N 1
ATOM 661 C CA . THR A 1 88 ? -1.914 -9.720 8.192 1.00 76.12 88 THR A CA 1
ATOM 662 C C . THR A 1 88 ? -2.631 -8.408 8.477 1.00 76.12 88 THR A C 1
ATOM 664 O O . THR A 1 88 ? -2.006 -7.353 8.420 1.00 76.12 88 THR A O 1
ATOM 667 N N . ASN A 1 89 ? -3.926 -8.482 8.821 1.00 85.06 89 ASN A N 1
ATOM 668 C CA . ASN A 1 89 ? -4.828 -7.335 8.884 1.00 85.06 89 ASN A CA 1
ATOM 669 C C . ASN A 1 89 ? -5.473 -7.205 10.266 1.00 85.06 89 ASN A C 1
ATOM 671 O O . ASN A 1 89 ? -6.314 -8.012 10.660 1.00 85.06 89 ASN A O 1
ATOM 675 N N . ARG A 1 90 ? -5.137 -6.138 10.987 1.00 85.44 90 ARG A N 1
ATOM 676 C CA . ARG A 1 90 ? -5.747 -5.775 12.266 1.00 85.44 90 ARG A CA 1
ATOM 677 C C . ARG A 1 90 ? -6.810 -4.719 12.033 1.00 85.44 90 ARG A C 1
ATOM 679 O O . ARG A 1 90 ? -6.522 -3.616 11.582 1.00 85.44 90 ARG A O 1
ATOM 686 N N . PHE A 1 91 ? -8.052 -5.060 12.339 1.00 87.00 91 PHE A N 1
ATOM 687 C CA . PHE A 1 91 ? -9.175 -4.150 12.174 1.00 87.00 91 PHE A CA 1
ATOM 688 C C . PHE A 1 91 ? -9.382 -3.374 13.474 1.00 87.00 91 PHE A C 1
ATOM 690 O O . PHE A 1 91 ? -9.604 -3.961 14.531 1.00 87.00 91 PHE A O 1
ATOM 697 N N . GLY A 1 92 ? -9.294 -2.048 13.391 1.00 81.25 92 GLY A N 1
ATOM 698 C CA . GLY A 1 92 ? -9.687 -1.155 14.478 1.00 81.25 92 GLY A CA 1
ATOM 699 C C . GLY A 1 92 ? -11.176 -0.813 14.404 1.00 81.25 92 GLY A C 1
ATOM 700 O O . GLY A 1 92 ? -11.872 -1.204 13.469 1.00 81.25 92 GLY A O 1
ATOM 701 N N . ALA A 1 93 ? -11.659 0.003 15.345 1.00 82.44 93 ALA A N 1
ATOM 702 C CA . ALA A 1 93 ? -13.066 0.419 15.390 1.00 82.44 93 ALA A CA 1
ATOM 703 C C . ALA A 1 93 ? -13.551 1.121 14.104 1.00 82.44 93 ALA A C 1
ATOM 705 O O . ALA A 1 93 ? -14.743 1.116 13.811 1.00 82.44 93 ALA A O 1
ATOM 706 N N . ARG A 1 94 ? -12.642 1.777 13.367 1.00 89.88 94 ARG A N 1
ATOM 707 C CA . ARG A 1 94 ? -12.947 2.554 12.153 1.00 89.88 94 ARG A CA 1
ATOM 708 C C . ARG A 1 94 ? -11.803 2.521 11.134 1.00 89.88 94 ARG A C 1
ATOM 710 O O . ARG A 1 94 ? -11.529 3.527 10.481 1.00 89.88 94 ARG A O 1
ATOM 717 N N . GLY A 1 95 ? -11.092 1.401 11.028 1.00 92.69 95 GLY A N 1
ATOM 718 C CA . GLY A 1 95 ? -9.898 1.339 10.189 1.00 92.69 95 GLY A CA 1
ATOM 719 C C . GLY A 1 95 ? -9.256 -0.034 10.084 1.00 92.69 95 GLY A C 1
ATOM 720 O O . GLY A 1 95 ? -9.831 -1.042 10.505 1.00 92.69 95 GLY A O 1
ATOM 721 N N . VAL A 1 96 ? -8.059 -0.046 9.509 1.00 94.69 96 VAL A N 1
ATOM 722 C CA . VAL A 1 96 ? -7.226 -1.231 9.307 1.00 94.69 96 VAL A CA 1
ATOM 723 C C . VAL A 1 96 ? -5.752 -0.868 9.418 1.00 94.69 96 VAL A C 1
ATOM 725 O O . VAL A 1 96 ? -5.329 0.138 8.855 1.00 94.69 96 VAL A O 1
ATOM 728 N N . ASP A 1 97 ? -4.987 -1.725 10.081 1.00 94.81 97 ASP A N 1
ATOM 729 C CA . ASP A 1 97 ? -3.538 -1.808 9.942 1.00 94.81 97 ASP A CA 1
ATOM 730 C C . ASP A 1 97 ? -3.204 -3.136 9.263 1.00 94.81 97 ASP A C 1
ATOM 732 O O . ASP A 1 97 ? -3.714 -4.185 9.658 1.00 94.81 97 ASP A O 1
ATOM 736 N N . SER A 1 98 ? -2.379 -3.098 8.224 1.00 95.25 98 SER A N 1
ATOM 737 C CA . SER A 1 98 ? -2.024 -4.262 7.414 1.00 95.25 98 SER A CA 1
ATOM 738 C C . SER A 1 98 ? -0.528 -4.295 7.150 1.00 95.25 98 SER A C 1
ATOM 740 O O . SER A 1 98 ? 0.097 -3.247 7.013 1.00 95.25 98 SER A O 1
ATOM 742 N N . LYS A 1 99 ? 0.041 -5.490 6.998 1.00 94.19 99 LYS A N 1
ATOM 743 C CA . LYS A 1 99 ? 1.429 -5.674 6.553 1.00 94.19 99 LYS A CA 1
ATOM 744 C C . LYS A 1 99 ? 1.533 -6.786 5.515 1.00 94.19 99 LYS A C 1
ATOM 746 O O . LYS A 1 99 ? 0.925 -7.831 5.685 1.00 94.19 99 LYS A O 1
ATOM 751 N N . ILE A 1 100 ? 2.312 -6.582 4.462 1.00 93.31 100 ILE A N 1
ATOM 752 C CA . ILE A 1 100 ? 2.547 -7.564 3.397 1.00 93.31 100 ILE A CA 1
ATOM 753 C C . ILE A 1 100 ? 4.050 -7.774 3.282 1.00 93.31 100 ILE A C 1
ATOM 755 O O . ILE A 1 100 ? 4.803 -6.804 3.205 1.00 93.31 100 ILE A O 1
ATOM 759 N N . ALA A 1 101 ? 4.495 -9.029 3.300 1.00 92.81 101 ALA A N 1
ATOM 760 C CA . ALA A 1 101 ? 5.909 -9.349 3.149 1.00 92.81 101 ALA A CA 1
ATOM 761 C C . ALA A 1 101 ? 6.385 -9.045 1.723 1.00 92.81 101 ALA A C 1
ATOM 763 O O . ALA A 1 101 ? 5.659 -9.270 0.755 1.00 92.81 101 ALA A O 1
ATOM 764 N N . TYR A 1 102 ? 7.631 -8.600 1.569 1.00 93.06 102 TYR A N 1
ATOM 765 C CA . TYR A 1 102 ? 8.223 -8.378 0.245 1.00 93.06 102 TYR A CA 1
ATOM 766 C C . TYR A 1 102 ? 8.193 -9.630 -0.632 1.00 93.06 102 TYR A C 1
ATOM 768 O O . TYR A 1 102 ? 7.989 -9.519 -1.836 1.00 93.06 102 TYR A O 1
ATOM 776 N N . THR A 1 103 ? 8.320 -10.817 -0.038 1.00 91.62 103 THR A N 1
ATOM 777 C CA . THR A 1 103 ? 8.237 -12.101 -0.750 1.00 91.62 103 THR A CA 1
ATOM 778 C C . THR A 1 103 ? 6.911 -12.292 -1.484 1.00 91.62 103 THR A C 1
ATOM 780 O O . THR A 1 103 ? 6.895 -12.893 -2.553 1.00 91.62 103 THR A O 1
ATOM 783 N N . ASP A 1 104 ? 5.812 -11.744 -0.957 1.00 90.88 104 ASP A N 1
ATOM 784 C CA . ASP A 1 104 ? 4.495 -11.818 -1.599 1.00 90.88 104 ASP A CA 1
ATOM 785 C C . ASP A 1 104 ? 4.392 -10.849 -2.786 1.00 90.88 104 ASP A C 1
ATOM 787 O O . ASP A 1 104 ? 3.644 -11.094 -3.730 1.00 90.88 104 ASP A O 1
ATOM 791 N N . LEU A 1 105 ? 5.154 -9.752 -2.755 1.00 91.00 105 LEU A N 1
ATOM 792 C CA . LEU A 1 105 ? 5.129 -8.692 -3.766 1.00 91.00 105 LEU A CA 1
ATOM 793 C C . LEU A 1 105 ? 6.154 -8.925 -4.888 1.00 91.00 105 LEU A C 1
ATOM 795 O O . LEU A 1 105 ? 5.932 -8.495 -6.018 1.00 91.00 105 LEU A O 1
ATOM 799 N N . GLN A 1 106 ? 7.261 -9.622 -4.612 1.00 86.88 106 GLN A N 1
ATOM 800 C CA . GLN A 1 106 ? 8.348 -9.861 -5.573 1.00 86.88 106 GLN A CA 1
ATOM 801 C C . GLN A 1 106 ? 7.883 -10.577 -6.848 1.00 86.88 106 GLN A C 1
ATOM 803 O O . GLN A 1 106 ? 8.346 -10.243 -7.938 1.00 86.88 106 GLN A O 1
ATOM 808 N N . GLY A 1 107 ? 6.917 -11.498 -6.740 1.00 86.00 107 GLY A N 1
ATOM 809 C CA . GLY A 1 107 ? 6.307 -12.166 -7.900 1.00 86.00 107 GLY A CA 1
ATOM 810 C C . GLY A 1 107 ? 5.592 -11.216 -8.873 1.00 86.00 107 GLY A C 1
ATOM 811 O O . GLY A 1 107 ? 5.305 -11.601 -10.002 1.00 86.00 107 GLY A O 1
ATOM 812 N N . PHE A 1 108 ? 5.347 -9.972 -8.454 1.00 87.19 108 PHE A N 1
ATOM 813 C CA . PHE A 1 108 ? 4.699 -8.910 -9.222 1.00 87.19 108 PHE A CA 1
ATOM 814 C C . PHE A 1 108 ? 5.676 -7.794 -9.628 1.00 87.19 108 PHE A C 1
ATOM 816 O O . PHE A 1 108 ? 5.244 -6.699 -9.974 1.00 87.19 108 PHE A O 1
ATOM 823 N N . GLY A 1 109 ? 6.988 -8.051 -9.576 1.00 89.12 109 GLY A N 1
ATOM 824 C CA . GLY A 1 109 ? 8.012 -7.087 -9.991 1.00 89.12 109 GLY A CA 1
ATOM 825 C C . GLY A 1 109 ? 8.350 -6.029 -8.940 1.00 89.12 109 GLY A C 1
ATOM 826 O O . GLY A 1 109 ? 8.903 -4.991 -9.292 1.00 89.12 109 GLY A O 1
ATOM 827 N N . PHE A 1 110 ? 8.020 -6.272 -7.666 1.00 93.31 110 PHE A N 1
ATOM 828 C CA . PHE A 1 110 ? 8.336 -5.347 -6.580 1.00 93.31 110 PHE A CA 1
ATOM 829 C C . PHE A 1 110 ? 9.849 -5.217 -6.349 1.00 93.31 110 PHE A C 1
ATOM 831 O O . PHE A 1 110 ? 10.528 -6.187 -6.002 1.00 93.31 110 PHE A O 1
ATOM 838 N N . ASP A 1 111 ? 10.362 -4.000 -6.503 1.00 93.62 111 ASP A N 1
ATOM 839 C CA . ASP A 1 111 ? 11.756 -3.628 -6.307 1.00 93.62 111 ASP A CA 1
ATOM 840 C C . ASP A 1 111 ? 12.011 -3.262 -4.840 1.00 93.62 111 ASP A C 1
ATOM 842 O O . ASP A 1 111 ? 11.750 -2.147 -4.381 1.00 93.62 111 ASP A O 1
ATOM 846 N N . THR A 1 112 ? 12.559 -4.220 -4.095 1.00 93.38 112 THR A N 1
ATOM 847 C CA . THR A 1 112 ? 12.860 -4.053 -2.670 1.00 93.38 112 THR A CA 1
ATOM 848 C C . THR A 1 112 ? 13.952 -3.021 -2.399 1.00 93.38 112 THR A C 1
ATOM 850 O O . THR A 1 112 ? 13.969 -2.452 -1.313 1.00 93.38 112 THR A O 1
ATOM 853 N N . ALA A 1 113 ? 14.860 -2.779 -3.351 1.00 91.75 113 ALA A N 1
ATOM 854 C CA . ALA A 1 113 ? 15.930 -1.799 -3.185 1.00 91.75 113 ALA A CA 1
ATOM 855 C C . ALA A 1 113 ? 15.387 -0.371 -3.319 1.00 91.75 113 ALA A C 1
ATOM 857 O O . ALA A 1 113 ? 15.752 0.509 -2.547 1.00 91.75 113 ALA A O 1
ATOM 858 N N . ARG A 1 114 ? 14.456 -0.144 -4.253 1.00 91.50 114 ARG A N 1
ATOM 859 C CA . ARG A 1 114 ? 13.759 1.148 -4.392 1.00 91.50 114 ARG A CA 1
ATOM 860 C C . ARG A 1 114 ? 12.728 1.400 -3.300 1.00 91.50 114 ARG A C 1
ATOM 862 O O . ARG A 1 114 ? 12.363 2.548 -3.065 1.00 91.50 114 ARG A O 1
ATOM 869 N N . ALA A 1 115 ? 12.239 0.335 -2.675 1.00 92.06 115 ALA A N 1
ATOM 870 C CA . ALA A 1 115 ? 11.261 0.420 -1.608 1.00 92.06 115 ALA A CA 1
ATOM 871 C C . ALA A 1 115 ? 11.873 0.862 -0.267 1.00 92.06 115 ALA A C 1
ATOM 873 O O . ALA A 1 115 ? 11.128 1.288 0.604 1.00 92.06 115 ALA A O 1
ATOM 874 N N . GLU A 1 116 ? 13.194 0.783 -0.072 1.00 91.62 116 GLU A N 1
ATOM 875 C CA . GLU A 1 116 ? 13.824 1.139 1.204 1.00 91.62 116 GLU A CA 1
ATOM 876 C C . GLU A 1 116 ? 13.508 2.587 1.625 1.00 91.62 116 GLU A C 1
ATOM 878 O O . GLU A 1 116 ? 13.772 3.546 0.900 1.00 91.62 116 GLU A O 1
ATOM 883 N N . GLY A 1 117 ? 12.926 2.748 2.818 1.00 91.25 117 GLY A N 1
ATOM 884 C CA . GLY A 1 117 ? 12.556 4.057 3.361 1.00 91.25 117 GLY A CA 1
ATOM 885 C C . GLY A 1 117 ? 11.353 4.716 2.677 1.00 91.25 117 GLY A C 1
ATOM 886 O O . GLY A 1 117 ? 11.093 5.895 2.920 1.00 91.25 117 GLY A O 1
ATOM 887 N N . PHE A 1 118 ? 10.608 3.987 1.842 1.00 95.94 118 PHE A N 1
ATOM 888 C CA . PHE A 1 118 ? 9.387 4.494 1.230 1.00 95.94 118 PHE A CA 1
ATOM 889 C C . PHE A 1 118 ? 8.338 4.800 2.306 1.00 95.94 118 PHE A C 1
ATOM 891 O O . PHE A 1 118 ? 8.001 3.945 3.124 1.00 95.94 118 PHE A O 1
ATOM 898 N N . ASP A 1 119 ? 7.801 6.020 2.297 1.00 96.81 119 ASP A N 1
ATOM 899 C CA . ASP A 1 119 ? 6.781 6.470 3.244 1.00 96.81 119 ASP A CA 1
ATOM 900 C C . ASP A 1 119 ? 5.935 7.584 2.624 1.00 96.81 119 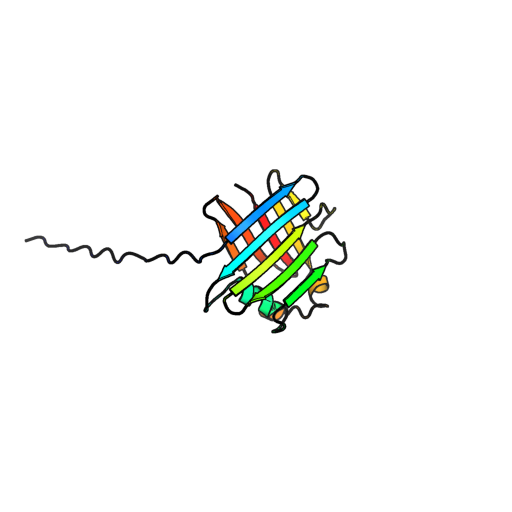ASP A C 1
ATOM 902 O O . ASP A 1 119 ? 6.424 8.670 2.307 1.00 96.81 119 ASP A O 1
ATOM 906 N N . VAL A 1 120 ? 4.646 7.310 2.435 1.00 94.88 120 VAL A N 1
ATOM 907 C CA . VAL A 1 120 ? 3.690 8.261 1.867 1.00 94.88 120 VAL A CA 1
ATOM 908 C C . VAL A 1 120 ? 2.387 8.243 2.648 1.00 94.88 120 VAL A C 1
ATOM 910 O O . VAL A 1 120 ? 1.906 7.202 3.094 1.00 94.88 120 VAL A O 1
ATOM 913 N N . SER A 1 121 ? 1.782 9.420 2.790 1.00 94.94 121 SER A N 1
ATOM 914 C CA . SER A 1 121 ? 0.502 9.605 3.473 1.00 94.94 121 SER A CA 1
ATOM 915 C C . SER 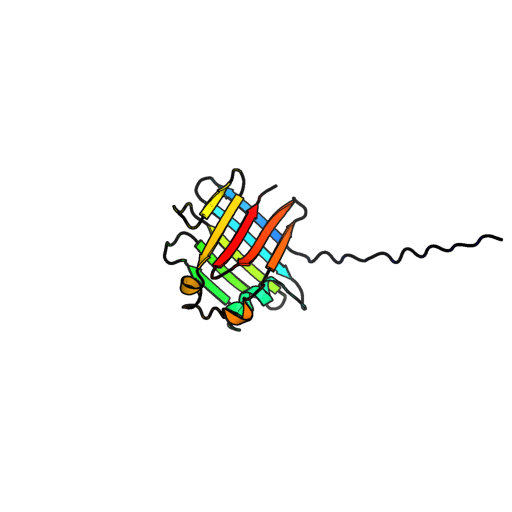A 1 121 ? -0.479 10.408 2.622 1.00 94.94 121 SER A C 1
ATOM 917 O O . SER A 1 121 ? -0.094 11.309 1.871 1.00 94.94 121 SER A O 1
ATOM 919 N N . PHE A 1 122 ? -1.760 10.096 2.798 1.00 93.75 122 PHE A N 1
ATOM 920 C CA . PHE A 1 122 ? -2.910 10.725 2.161 1.00 93.75 122 PHE A CA 1
ATOM 921 C C . PHE A 1 122 ? -3.927 11.124 3.233 1.00 93.75 122 PHE A C 1
ATOM 923 O O . PHE A 1 122 ? -4.166 10.380 4.189 1.00 93.75 122 PHE A O 1
ATOM 930 N N . LEU A 1 123 ? -4.534 12.297 3.069 1.00 92.69 123 LEU A N 1
ATOM 931 C CA . LEU A 1 123 ? -5.517 12.867 3.989 1.00 92.69 123 LEU A CA 1
ATOM 932 C C . LEU A 1 123 ? -6.572 13.616 3.176 1.00 92.69 123 LEU A C 1
ATOM 934 O O . LEU A 1 123 ? -6.216 14.482 2.382 1.00 92.69 123 LEU A O 1
ATOM 938 N N . ASN A 1 124 ? -7.855 13.325 3.395 1.00 90.62 124 ASN A N 1
ATOM 939 C CA . ASN A 1 124 ? -8.932 14.122 2.807 1.00 90.62 124 ASN A CA 1
ATOM 940 C C . ASN A 1 124 ? -9.426 15.206 3.780 1.00 90.62 124 ASN A C 1
ATOM 942 O O . ASN A 1 124 ? -9.118 15.203 4.974 1.00 90.62 124 ASN A O 1
ATOM 946 N N . SER A 1 125 ? -10.254 16.120 3.273 1.00 87.00 125 SER A N 1
ATOM 947 C CA . SER A 1 125 ? -10.880 17.191 4.062 1.00 87.00 125 SER A CA 1
ATOM 948 C C . SER A 1 125 ? -11.794 16.682 5.183 1.00 87.00 125 SER A C 1
ATOM 950 O O . SER A 1 125 ? -11.925 17.337 6.216 1.00 87.00 125 SER A O 1
ATOM 952 N N . ASN A 1 126 ? -12.384 15.495 5.016 1.00 88.69 126 ASN A N 1
ATOM 953 C CA . ASN A 1 126 ? -13.202 14.843 6.039 1.00 88.69 126 ASN A CA 1
ATOM 954 C C . ASN A 1 126 ? -12.360 14.209 7.156 1.00 88.69 126 ASN A C 1
ATOM 956 O O . ASN A 1 126 ? -12.912 13.827 8.182 1.00 88.69 126 ASN A O 1
ATOM 960 N N . GLY A 1 127 ? -11.037 14.142 6.994 1.00 90.50 127 GLY A N 1
ATOM 961 C CA . GLY A 1 127 ? -10.088 13.590 7.950 1.00 90.50 127 GLY A CA 1
ATOM 962 C C . GLY A 1 127 ? -9.819 12.092 7.823 1.00 90.50 127 GLY A C 1
ATOM 963 O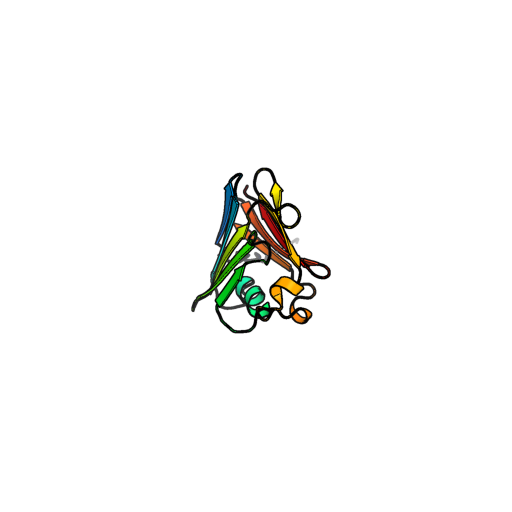 O . GLY A 1 127 ? -9.105 11.565 8.676 1.00 90.50 127 GLY A O 1
ATOM 964 N N . ASP A 1 128 ? -10.343 11.426 6.790 1.00 94.19 128 ASP A N 1
ATOM 965 C CA . ASP A 1 128 ? -9.941 10.060 6.452 1.00 94.19 128 ASP A CA 1
ATOM 966 C C . ASP A 1 128 ? -8.459 10.060 6.062 1.00 94.19 128 ASP A C 1
ATOM 968 O O . ASP A 1 128 ? -7.998 10.943 5.330 1.00 94.19 128 ASP A O 1
ATOM 972 N N . ARG A 1 129 ? -7.714 9.070 6.555 1.00 95.38 129 ARG A N 1
ATOM 973 C CA . ARG A 1 129 ? -6.264 8.959 6.376 1.00 95.38 129 ARG A CA 1
ATOM 974 C C . ARG A 1 129 ? -5.888 7.609 5.810 1.00 95.38 129 ARG A C 1
ATOM 976 O O . ARG A 1 129 ? -6.466 6.593 6.197 1.00 95.38 129 ARG A O 1
ATOM 983 N N . PHE A 1 130 ? -4.859 7.607 4.974 1.00 96.94 130 PHE A N 1
ATOM 984 C CA . PHE A 1 130 ? -4.181 6.389 4.564 1.00 96.94 130 PHE A CA 1
ATOM 985 C C . PHE A 1 130 ? -2.675 6.607 4.479 1.00 96.94 130 PHE A C 1
ATOM 987 O O . PHE A 1 130 ? -2.238 7.636 3.972 1.00 96.94 130 PHE A O 1
ATOM 994 N N . ARG A 1 131 ? -1.885 5.650 4.957 1.00 96.88 131 ARG A N 1
ATOM 995 C CA . ARG A 1 131 ? -0.422 5.666 4.881 1.00 96.88 131 ARG A CA 1
ATOM 996 C C . ARG A 1 131 ? 0.078 4.348 4.315 1.00 96.88 131 ARG A C 1
ATOM 998 O O . ARG A 1 131 ? -0.450 3.297 4.674 1.00 96.88 131 ARG A O 1
ATOM 1005 N N . ILE A 1 132 ? 1.102 4.432 3.475 1.00 97.56 132 ILE A N 1
ATOM 1006 C CA . ILE A 1 132 ? 1.865 3.300 2.953 1.00 97.56 132 ILE A CA 1
ATOM 1007 C C . ILE A 1 132 ? 3.315 3.544 3.344 1.00 97.56 132 ILE A C 1
ATOM 1009 O O . ILE A 1 132 ? 3.847 4.608 3.033 1.00 97.56 132 ILE A O 1
ATOM 1013 N N . TRP A 1 133 ? 3.948 2.594 4.022 1.00 97.69 133 TRP A N 1
ATOM 1014 C CA . TRP A 1 133 ? 5.360 2.719 4.366 1.00 97.69 133 TRP A CA 1
ATOM 1015 C C . TRP A 1 133 ? 6.056 1.370 4.396 1.00 97.69 133 TRP A C 1
ATOM 1017 O O . TRP A 1 133 ? 5.436 0.335 4.627 1.00 97.69 133 TRP A O 1
ATOM 1027 N N . THR A 1 134 ? 7.361 1.379 4.200 1.00 96.88 134 THR A N 1
ATOM 1028 C CA . THR A 1 134 ? 8.198 0.190 4.324 1.00 96.88 134 THR A CA 1
ATOM 1029 C C . THR A 1 134 ? 8.909 0.165 5.658 1.00 96.88 134 THR A C 1
ATOM 1031 O O . THR A 1 134 ? 9.452 1.180 6.089 1.00 96.88 134 THR A O 1
ATOM 1034 N N . ASP A 1 135 ? 8.928 -1.000 6.294 1.00 94.38 135 ASP A N 1
ATOM 1035 C CA . ASP A 1 135 ? 9.710 -1.245 7.503 1.00 94.38 135 ASP A CA 1
ATOM 1036 C C . ASP A 1 135 ? 10.195 -2.699 7.502 1.00 94.38 135 ASP A C 1
ATOM 1038 O O . ASP A 1 135 ? 9.405 -3.637 7.347 1.00 94.38 135 ASP A O 1
ATOM 1042 N N . GLY A 1 136 ? 11.510 -2.885 7.619 1.00 91.25 136 GLY A N 1
ATOM 1043 C CA . GLY A 1 136 ? 12.163 -4.181 7.451 1.00 91.25 136 GLY A CA 1
ATOM 1044 C C . GLY A 1 136 ? 11.829 -4.839 6.106 1.00 91.25 136 GLY A C 1
ATOM 1045 O O . GLY A 1 136 ? 12.049 -4.266 5.043 1.00 91.25 136 GLY A O 1
ATOM 1046 N N . ALA A 1 137 ? 11.300 -6.064 6.160 1.00 93.62 137 ALA A N 1
ATOM 1047 C CA . ALA A 1 137 ? 10.925 -6.861 4.987 1.00 93.62 137 ALA A CA 1
ATOM 1048 C C . ALA A 1 137 ? 9.429 -6.753 4.625 1.00 93.62 137 ALA A C 1
ATOM 1050 O O . ALA A 1 137 ? 8.874 -7.670 4.011 1.00 93.62 137 ALA A O 1
ATOM 1051 N N . PHE A 1 138 ? 8.757 -5.678 5.051 1.00 95.12 138 PHE A N 1
ATOM 1052 C CA . PHE A 1 138 ? 7.314 -5.515 4.897 1.00 95.12 138 PHE A CA 1
ATOM 1053 C C . PHE A 1 138 ? 6.944 -4.167 4.282 1.00 95.12 138 PHE A C 1
ATOM 1055 O O . PHE A 1 138 ? 7.515 -3.129 4.618 1.00 95.12 138 PHE A O 1
ATOM 1062 N N . VAL A 1 139 ? 5.900 -4.183 3.451 1.00 96.38 139 VAL A N 1
ATOM 1063 C CA . VAL A 1 139 ? 5.091 -2.997 3.169 1.00 96.38 139 VAL A CA 1
ATOM 1064 C C . VAL A 1 139 ? 3.937 -2.969 4.156 1.00 96.38 139 VAL A C 1
ATOM 1066 O O . VAL A 1 139 ? 3.172 -3.925 4.275 1.00 96.38 139 VAL A O 1
ATOM 1069 N N . ASN A 1 140 ? 3.802 -1.857 4.851 1.00 96.88 140 ASN A N 1
ATOM 1070 C CA . ASN A 1 140 ? 2.786 -1.620 5.850 1.00 96.88 140 ASN A CA 1
ATOM 1071 C C . ASN A 1 140 ? 1.768 -0.605 5.332 1.00 96.88 140 ASN A C 1
ATOM 1073 O O . ASN A 1 140 ? 2.094 0.328 4.594 1.00 96.88 140 ASN A O 1
ATOM 1077 N N . PHE A 1 141 ? 0.528 -0.789 5.761 1.00 97.12 141 PHE A N 1
ATOM 1078 C CA . PHE A 1 141 ? -0.606 0.043 5.408 1.00 97.12 141 PHE A CA 1
ATOM 1079 C C . PHE A 1 141 ? -1.369 0.397 6.674 1.00 97.12 141 PHE A C 1
ATOM 1081 O O . PHE A 1 141 ? -1.587 -0.458 7.531 1.00 97.12 141 PHE A O 1
ATOM 1088 N N . SER A 1 142 ? -1.826 1.639 6.770 1.00 96.94 142 SER A N 1
ATOM 1089 C CA . SER A 1 142 ? -2.727 2.069 7.838 1.00 96.94 142 SER A CA 1
ATOM 1090 C C . SER A 1 142 ? -3.796 2.966 7.249 1.00 96.94 142 SER A C 1
ATOM 1092 O O . SER A 1 142 ? -3.484 3.965 6.602 1.00 96.94 142 SER A O 1
ATOM 1094 N N . GLY A 1 143 ? -5.056 2.593 7.443 1.00 95.88 143 GLY A N 1
ATOM 1095 C CA . GLY A 1 143 ? -6.222 3.336 6.990 1.00 95.88 143 GLY A CA 1
ATOM 1096 C C . GLY A 1 143 ? -7.154 3.634 8.150 1.00 95.88 143 GLY A C 1
ATOM 1097 O O . GLY A 1 143 ? -7.539 2.725 8.882 1.00 95.88 143 GLY A O 1
ATOM 1098 N N . SER A 1 144 ? -7.566 4.890 8.304 1.00 95.25 144 SER A N 1
ATOM 1099 C CA . SER A 1 144 ? -8.529 5.284 9.335 1.00 95.25 144 SER A CA 1
ATOM 1100 C C . SER A 1 144 ? -9.594 6.225 8.794 1.00 95.25 144 SER A C 1
ATOM 1102 O O . SER A 1 144 ? -9.318 7.143 8.020 1.00 95.25 144 SER A O 1
ATOM 1104 N N . LYS A 1 145 ? -10.833 5.971 9.215 1.00 93.62 145 LYS A N 1
ATOM 1105 C CA . LYS A 1 145 ? -12.000 6.799 8.932 1.00 93.62 145 LYS A CA 1
ATOM 1106 C C . LYS A 1 145 ? -12.266 7.743 10.104 1.00 93.62 145 LYS A C 1
ATOM 1108 O O . LYS A 1 145 ? -12.448 7.261 11.226 1.00 93.62 145 LYS A O 1
ATOM 1113 N N . LYS A 1 146 ? -12.336 9.052 9.842 1.00 88.88 146 LYS A N 1
ATOM 1114 C CA . LYS A 1 146 ? -12.656 10.058 10.871 1.00 88.88 146 LYS A CA 1
ATOM 1115 C C . LYS A 1 146 ? -14.143 10.135 11.166 1.00 88.88 146 LYS A C 1
ATOM 1117 O O . LYS A 1 146 ? -14.973 9.872 10.269 1.00 88.88 146 LYS A O 1
#

pLDDT: mean 85.41, std 14.89, range [40.19, 97.75]

Secondary structure (DSSP, 8-state):
------------------EEEEEEETTEEEEEEEEE-SS--HHHHHHHTT-S-SEEEEE-TTSSEEEEEEEETTEEEEEEEE---SSSEEEETTEEEEEEEHHHHHTTT--TTTTTT-EEEEE-TT--EEEEEEETTEEEEEEE--

Sequence (146 aa):
MLLSALVLVGAQAFAAWDSVAVFHRPEKNIVLINERGTTNLRLQNWLALFGEAGCLEFLSNAGDVKISCANVNEGSGCTFRFLPGTETNRFGARGVDSKIAYTDLQGFGFDTARAEGFDVSFLNSNGDRFRIWTDGAFVNFSGSKK